Protein AF-A0A2W6E3Y5-F1 (afdb_monomer_lite)

pLDDT: mean 94.39, std 4.18, range [77.81, 98.5]

Radius of gyration: 14.99 Å; chains: 1; bounding box: 31×23×43 Å

Secondary structure (DSSP, 8-state):
-BTTB------SSPPPPTT-------S-HHHHHHT-SEEEEEETTEEEEEEE-TTTT---

Structure (mmCIF, N/CA/C/O backbone):
data_AF-A0A2W6E3Y5-F1
#
_entry.id   AF-A0A2W6E3Y5-F1
#
loop_
_atom_site.group_PDB
_atom_site.id
_atom_site.type_symbol
_atom_site.label_atom_id
_atom_site.label_alt_id
_atom_site.label_comp_id
_atom_site.label_asym_id
_atom_site.label_entity_id
_atom_site.label_seq_id
_atom_site.pdbx_PDB_ins_code
_atom_site.Cartn_x
_atom_site.Cartn_y
_atom_site.Cartn_z
_atom_site.occupancy
_atom_site.B_iso_or_equiv
_atom_site.auth_seq_id
_atom_site.auth_comp_id
_atom_site.auth_asym_id
_atom_site.auth_atom_id
_atom_site.pdbx_PDB_model_num
ATOM 1 N N . LEU A 1 1 ? 12.859 6.194 -2.000 1.00 77.81 1 LEU A N 1
ATOM 2 C CA . LEU A 1 1 ? 11.464 6.671 -1.923 1.00 77.81 1 LEU A CA 1
ATOM 3 C C . LEU A 1 1 ? 11.513 8.158 -1.646 1.00 77.81 1 LEU A C 1
ATOM 5 O O . LEU A 1 1 ? 12.311 8.573 -0.815 1.00 77.81 1 LEU A O 1
ATOM 9 N N . TRP A 1 2 ? 10.702 8.921 -2.357 1.00 93.00 2 TRP A N 1
ATOM 10 C CA . TRP A 1 2 ? 10.322 10.280 -1.995 1.00 93.00 2 TRP A CA 1
ATOM 11 C C . TRP A 1 2 ? 8.848 10.253 -1.601 1.00 93.00 2 TRP A C 1
ATOM 13 O O . TRP A 1 2 ? 8.178 9.248 -1.825 1.00 93.00 2 TRP A O 1
ATOM 23 N N . GLU A 1 3 ? 8.342 11.344 -1.040 1.00 92.69 3 GLU A N 1
ATOM 24 C CA . GLU A 1 3 ? 7.008 11.394 -0.430 1.00 92.69 3 GLU A CA 1
ATOM 25 C C . GLU A 1 3 ? 5.890 10.813 -1.318 1.00 92.69 3 GLU A C 1
ATOM 27 O O . GLU A 1 3 ? 5.104 9.996 -0.855 1.00 92.69 3 GLU A O 1
ATOM 32 N N . HIS A 1 4 ? 5.899 11.141 -2.616 1.00 93.00 4 HIS A N 1
ATOM 33 C CA . HIS A 1 4 ? 4.891 10.693 -3.589 1.00 93.00 4 HIS A CA 1
ATOM 34 C C . HIS A 1 4 ? 5.474 9.899 -4.770 1.00 93.00 4 HIS A C 1
ATOM 36 O O . HIS A 1 4 ? 4.773 9.621 -5.739 1.00 93.00 4 HIS A O 1
ATOM 42 N N . HIS A 1 5 ? 6.768 9.558 -4.729 1.00 94.06 5 HIS A N 1
ATOM 43 C CA . HIS A 1 5 ? 7.460 8.938 -5.862 1.00 94.06 5 HIS A CA 1
ATOM 44 C C . HIS A 1 5 ? 8.377 7.799 -5.417 1.00 94.06 5 HIS A C 1
ATOM 46 O O . HIS A 1 5 ? 9.100 7.885 -4.422 1.00 94.06 5 HIS A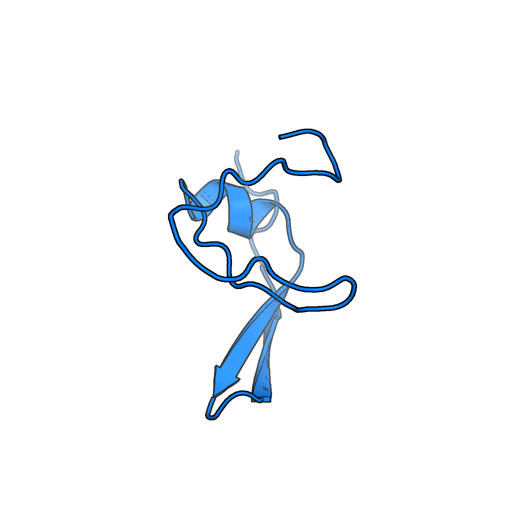 O 1
ATOM 52 N N . ALA A 1 6 ? 8.418 6.741 -6.219 1.00 94.12 6 ALA A N 1
ATOM 53 C CA . ALA A 1 6 ? 9.330 5.622 -6.044 1.00 94.12 6 ALA A CA 1
ATOM 54 C C . ALA A 1 6 ? 10.127 5.385 -7.329 1.00 94.12 6 ALA A C 1
ATOM 56 O O . ALA A 1 6 ? 9.613 5.579 -8.427 1.00 94.12 6 ALA A O 1
ATOM 57 N N . VAL A 1 7 ? 11.371 4.928 -7.185 1.00 94.19 7 VAL A N 1
ATOM 58 C CA . VAL A 1 7 ? 12.128 4.333 -8.293 1.00 94.19 7 VAL A CA 1
ATOM 59 C C . VAL A 1 7 ? 12.056 2.829 -8.133 1.00 94.19 7 VAL A C 1
ATOM 61 O O . VAL A 1 7 ? 12.339 2.313 -7.052 1.00 94.19 7 VAL A O 1
ATOM 64 N N . VAL A 1 8 ? 11.707 2.137 -9.211 1.00 92.50 8 VAL A N 1
ATOM 65 C CA . VAL A 1 8 ? 11.738 0.678 -9.279 1.00 92.50 8 VAL A CA 1
ATOM 66 C C . VAL A 1 8 ? 12.801 0.273 -10.286 1.00 92.50 8 VAL A C 1
ATOM 68 O O . VAL A 1 8 ? 12.798 0.736 -11.426 1.00 92.50 8 VAL A O 1
ATOM 71 N N . VAL A 1 9 ? 13.708 -0.605 -9.865 1.00 92.50 9 VAL A N 1
ATOM 72 C CA . VAL A 1 9 ? 14.624 -1.286 -10.780 1.00 92.50 9 VAL A CA 1
ATOM 73 C C . VAL A 1 9 ? 13.935 -2.562 -11.244 1.00 92.50 9 VAL A C 1
ATOM 75 O O . VAL A 1 9 ? 13.640 -3.440 -10.439 1.00 92.50 9 VAL A O 1
ATOM 78 N N . THR A 1 10 ? 13.647 -2.658 -12.538 1.00 89.19 10 THR A N 1
ATOM 79 C CA . THR A 1 10 ? 13.059 -3.863 -13.133 1.00 89.19 10 THR A CA 1
ATOM 80 C C . THR A 1 10 ? 14.158 -4.844 -13.531 1.00 89.19 10 THR A C 1
ATOM 82 O O . THR A 1 10 ? 15.193 -4.424 -14.049 1.00 89.19 10 THR A O 1
ATOM 85 N N . GLY A 1 11 ? 13.919 -6.143 -13.340 1.00 88.31 11 GLY A N 1
ATOM 86 C CA . GLY A 1 11 ? 14.784 -7.197 -13.876 1.00 88.31 11 GLY A CA 1
ATOM 87 C C . GLY A 1 11 ? 14.691 -7.330 -15.402 1.00 88.31 11 GLY A C 1
ATOM 88 O O . GLY A 1 11 ? 14.174 -6.449 -16.093 1.00 88.31 11 GLY A O 1
ATOM 89 N N . ALA A 1 12 ? 15.170 -8.456 -15.933 1.00 85.62 12 ALA A N 1
ATOM 90 C CA . ALA A 1 12 ? 14.981 -8.797 -17.340 1.00 85.62 12 ALA A CA 1
ATOM 91 C C . ALA A 1 12 ? 13.495 -9.096 -17.606 1.00 85.62 12 ALA A C 1
ATOM 93 O O . ALA A 1 12 ? 12.957 -10.083 -17.111 1.00 85.62 12 ALA A O 1
ATOM 94 N N . GLY A 1 13 ? 12.824 -8.219 -18.351 1.00 86.94 13 GLY A N 1
ATOM 95 C CA . GLY A 1 13 ? 11.408 -8.350 -18.679 1.00 86.94 13 GLY A CA 1
ATOM 96 C C . GLY A 1 13 ? 10.793 -7.032 -19.151 1.00 86.94 13 GLY A C 1
ATOM 97 O O . GLY A 1 13 ? 11.442 -5.982 -19.076 1.00 86.94 13 GLY A O 1
ATOM 98 N N . PRO A 1 14 ? 9.550 -7.071 -19.657 1.00 88.94 14 PRO A N 1
ATOM 99 C CA . PRO A 1 14 ? 8.823 -5.862 -20.009 1.00 88.94 14 PRO A CA 1
ATOM 100 C C . PRO A 1 14 ? 8.618 -4.991 -18.767 1.00 88.94 14 PRO A C 1
ATOM 102 O O . PRO A 1 14 ? 8.288 -5.477 -17.684 1.00 88.94 14 PRO A O 1
ATOM 105 N N . ARG A 1 15 ? 8.829 -3.685 -18.931 1.00 93.31 15 ARG A N 1
ATOM 106 C CA . ARG A 1 15 ? 8.507 -2.696 -17.900 1.00 93.31 15 ARG A CA 1
ATOM 107 C C . ARG A 1 15 ? 7.013 -2.367 -17.959 1.00 93.31 15 ARG A C 1
ATOM 109 O O . ARG A 1 15 ? 6.465 -2.384 -19.062 1.00 93.31 15 ARG A O 1
ATOM 116 N N . PRO A 1 16 ? 6.379 -2.021 -16.826 1.00 94.50 16 PRO A N 1
ATOM 117 C CA . PRO A 1 16 ? 5.028 -1.470 -16.837 1.00 94.50 16 PRO A CA 1
ATOM 118 C C . PRO A 1 16 ? 4.950 -0.237 -17.744 1.00 94.50 16 PRO A C 1
ATOM 120 O O . PRO A 1 16 ? 5.878 0.581 -17.772 1.00 94.50 16 PRO A O 1
ATOM 123 N N . ALA A 1 17 ? 3.853 -0.106 -18.480 1.00 95.25 17 ALA A N 1
ATOM 124 C CA . ALA A 1 17 ? 3.547 1.079 -19.261 1.00 95.25 17 ALA A CA 1
ATOM 125 C C . ALA A 1 17 ? 3.044 2.215 -18.356 1.00 95.25 17 ALA A C 1
ATOM 127 O O . ALA A 1 17 ? 2.640 2.013 -17.208 1.00 95.25 17 ALA A O 1
ATOM 128 N N . ALA A 1 18 ? 3.053 3.442 -18.878 1.00 95.81 18 ALA A N 1
ATOM 129 C CA . ALA A 1 18 ? 2.441 4.563 -18.178 1.00 95.81 18 ALA A CA 1
ATOM 130 C C . ALA A 1 18 ? 0.933 4.306 -17.992 1.00 95.81 18 ALA A C 1
ATOM 132 O O . ALA A 1 18 ? 0.222 4.068 -18.965 1.00 95.81 18 ALA A O 1
ATOM 133 N N . GLY A 1 19 ? 0.462 4.373 -16.744 1.00 96.56 19 GLY A N 1
ATOM 134 C CA . GLY A 1 19 ? -0.929 4.090 -16.370 1.00 96.56 19 GLY A CA 1
ATOM 135 C C . GLY A 1 19 ? -1.161 2.693 -15.784 1.00 96.56 19 GLY A C 1
ATOM 136 O O . GLY A 1 19 ? -2.203 2.474 -15.166 1.00 96.56 19 GLY A O 1
ATOM 137 N N . ASP A 1 20 ? -0.195 1.777 -15.899 1.00 95.69 20 ASP A N 1
ATOM 138 C CA . ASP A 1 20 ? -0.311 0.448 -15.300 1.00 95.69 20 ASP A CA 1
ATOM 139 C C . ASP A 1 20 ? -0.335 0.523 -13.768 1.00 95.69 20 ASP A C 1
ATOM 141 O O . ASP A 1 20 ? 0.426 1.260 -13.132 1.00 95.69 20 ASP A O 1
ATOM 145 N N . ARG A 1 21 ? -1.198 -0.293 -13.155 1.00 93.69 21 ARG A N 1
ATOM 146 C CA . ARG A 1 21 ? -1.255 -0.463 -11.699 1.00 93.69 21 ARG A CA 1
ATOM 147 C C . ARG A 1 21 ? -0.355 -1.624 -11.297 1.00 93.69 21 ARG A C 1
ATOM 149 O O . ARG A 1 21 ? -0.506 -2.733 -11.800 1.00 93.69 21 ARG A O 1
ATOM 156 N N . VAL A 1 22 ? 0.540 -1.377 -10.348 1.00 93.12 22 VAL A N 1
ATOM 157 C CA . VAL A 1 22 ? 1.432 -2.392 -9.774 1.00 93.12 22 VAL A CA 1
ATOM 158 C C . VAL A 1 22 ? 1.084 -2.635 -8.308 1.00 93.12 22 VAL A C 1
ATOM 160 O O . VAL A 1 22 ? 0.647 -1.722 -7.609 1.00 93.12 22 VAL A O 1
ATOM 163 N N . VAL A 1 23 ? 1.282 -3.865 -7.832 1.00 93.50 23 VAL A N 1
ATOM 164 C CA . VAL A 1 23 ? 1.129 -4.206 -6.411 1.00 93.50 23 VAL A CA 1
ATOM 165 C C . VAL A 1 23 ? 2.476 -4.031 -5.718 1.00 93.50 23 VAL A C 1
ATOM 167 O O . VAL A 1 23 ? 3.484 -4.572 -6.170 1.00 93.50 23 VAL A O 1
ATOM 170 N N . VAL A 1 24 ? 2.491 -3.291 -4.611 1.00 93.94 24 VAL A N 1
ATOM 171 C CA . VAL A 1 24 ? 3.679 -3.089 -3.774 1.00 93.94 24 VAL A CA 1
ATOM 172 C C . VAL A 1 24 ? 3.412 -3.692 -2.403 1.00 93.94 24 VAL A C 1
ATOM 174 O O . VAL A 1 24 ? 2.428 -3.347 -1.753 1.00 93.94 24 VAL A O 1
ATOM 177 N N . ILE A 1 25 ? 4.294 -4.588 -1.961 1.00 95.75 25 ILE A N 1
ATOM 178 C CA . ILE A 1 25 ? 4.223 -5.183 -0.624 1.00 95.75 25 ILE A CA 1
ATOM 179 C C . ILE A 1 25 ? 5.000 -4.272 0.336 1.00 95.75 25 ILE A C 1
ATOM 181 O O . ILE A 1 25 ? 6.170 -3.986 0.071 1.00 95.75 25 ILE A O 1
ATOM 185 N N . PRO A 1 26 ? 4.387 -3.782 1.427 1.00 95.56 26 PRO A N 1
ATOM 186 C CA . PRO A 1 26 ? 5.091 -2.939 2.382 1.00 95.56 26 PRO A CA 1
ATOM 187 C C . PRO A 1 26 ? 6.144 -3.743 3.152 1.00 95.56 26 PRO A C 1
ATOM 189 O O . PRO A 1 26 ? 5.916 -4.892 3.519 1.00 95.56 26 PRO A O 1
ATOM 192 N N . ASN A 1 27 ? 7.272 -3.105 3.471 1.00 95.19 27 ASN A N 1
ATOM 193 C CA . ASN A 1 27 ? 8.312 -3.720 4.306 1.00 95.19 27 ASN A CA 1
ATOM 194 C C . ASN A 1 27 ? 7.847 -3.930 5.756 1.00 95.19 27 ASN A C 1
ATOM 196 O O . ASN A 1 27 ? 8.214 -4.915 6.387 1.00 95.19 27 ASN A O 1
ATOM 200 N N . HIS A 1 28 ? 7.069 -2.984 6.298 1.00 95.38 28 HIS A N 1
ATOM 201 C CA . HIS A 1 28 ? 6.574 -3.026 7.672 1.00 95.38 28 HIS A CA 1
ATOM 202 C C . HIS A 1 28 ? 5.099 -2.623 7.720 1.00 95.38 28 HIS A C 1
ATOM 204 O O . HIS A 1 28 ? 4.751 -1.458 7.511 1.00 95.38 28 HIS A O 1
ATOM 210 N N . VAL A 1 29 ? 4.231 -3.594 8.009 1.00 95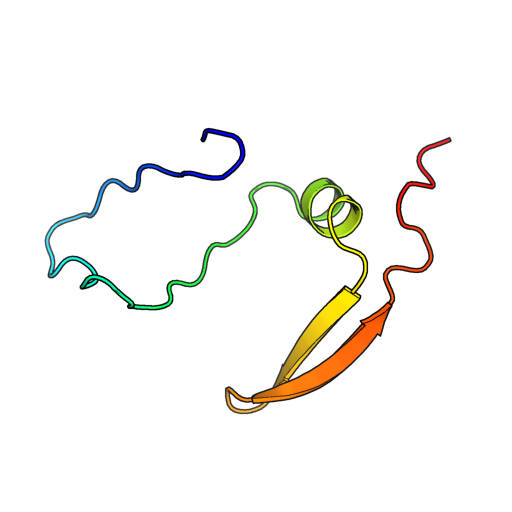.88 29 VAL A N 1
ATOM 211 C CA . VAL A 1 29 ? 2.775 -3.420 7.917 1.00 95.88 29 VAL A CA 1
ATOM 212 C C . VAL A 1 29 ? 2.249 -2.341 8.862 1.00 95.88 29 VAL A C 1
ATOM 214 O O . VAL A 1 29 ? 1.419 -1.533 8.454 1.00 95.88 29 VAL A O 1
ATOM 217 N N . CYS A 1 30 ? 2.761 -2.269 10.095 1.00 94.44 30 CYS A N 1
ATOM 218 C CA . CYS A 1 30 ? 2.192 -1.393 11.120 1.00 94.44 30 CYS A CA 1
ATOM 219 C C . CYS A 1 30 ? 2.282 0.083 10.716 1.00 94.44 30 CYS A C 1
ATOM 221 O O . CYS A 1 30 ? 1.346 0.847 10.927 1.00 94.44 30 CYS A O 1
ATOM 223 N N . THR A 1 31 ? 3.394 0.476 10.089 1.00 93.75 31 THR A N 1
ATOM 224 C CA . THR A 1 31 ? 3.608 1.861 9.660 1.00 93.75 31 THR A CA 1
ATOM 225 C C . THR A 1 31 ? 2.707 2.195 8.482 1.00 93.75 31 THR A C 1
ATOM 227 O O . THR A 1 31 ? 2.060 3.231 8.495 1.00 93.75 31 THR A O 1
ATOM 230 N N . THR A 1 32 ? 2.616 1.305 7.491 1.00 95.94 32 THR A N 1
ATOM 231 C CA . THR A 1 32 ? 1.758 1.503 6.316 1.00 95.94 32 THR A CA 1
ATOM 232 C C . THR A 1 32 ? 0.286 1.632 6.697 1.00 95.94 32 THR A C 1
ATOM 234 O O . THR A 1 32 ? -0.373 2.555 6.230 1.00 95.94 32 THR A O 1
ATOM 237 N N . VAL A 1 33 ? -0.217 0.765 7.581 1.00 97.00 33 VAL A N 1
ATOM 238 C CA . VAL A 1 33 ? -1.607 0.834 8.062 1.00 97.00 33 VAL A CA 1
ATOM 239 C C . VAL A 1 33 ? -1.867 2.145 8.810 1.00 97.00 33 VAL A C 1
ATOM 241 O O . VAL A 1 33 ? -2.907 2.760 8.616 1.00 97.00 33 VAL A O 1
ATOM 244 N N . ASN A 1 34 ? -0.906 2.636 9.598 1.00 96.94 34 ASN A N 1
ATOM 245 C CA . ASN A 1 34 ? -1.051 3.894 10.336 1.00 96.94 34 ASN A CA 1
ATOM 246 C C . ASN A 1 34 ? -1.045 5.163 9.450 1.00 96.94 34 ASN A C 1
ATOM 248 O O . ASN A 1 34 ? -1.327 6.256 9.944 1.00 96.94 34 ASN A O 1
ATOM 252 N N . LEU A 1 35 ? -0.709 5.046 8.160 1.00 96.12 35 LEU A N 1
ATOM 253 C CA . LEU A 1 35 ? -0.665 6.168 7.214 1.00 96.12 35 LEU A CA 1
ATOM 254 C C . LEU A 1 35 ? -1.973 6.374 6.436 1.00 96.12 35 LEU A C 1
ATOM 256 O O . LEU A 1 35 ? -2.091 7.375 5.734 1.00 96.12 35 LEU A O 1
ATOM 260 N N . VAL A 1 36 ? -2.938 5.458 6.540 1.00 97.12 36 VAL A N 1
ATOM 261 C CA . VAL A 1 36 ? -4.191 5.495 5.770 1.00 97.12 36 VAL A CA 1
ATOM 262 C C . VAL A 1 36 ? -5.406 5.449 6.691 1.00 97.12 36 VAL A C 1
ATOM 264 O O . VAL A 1 36 ? -5.344 4.860 7.766 1.00 97.12 36 VAL A O 1
ATOM 267 N N . ASP A 1 37 ? -6.510 6.071 6.277 1.00 98.19 37 ASP A N 1
ATOM 268 C CA . ASP A 1 37 ? -7.757 6.093 7.058 1.00 98.19 37 ASP A CA 1
ATOM 269 C C . ASP A 1 37 ? -8.587 4.805 6.903 1.00 98.19 37 ASP A C 1
ATOM 271 O O . ASP A 1 37 ? -9.338 4.443 7.807 1.00 98.19 37 ASP A O 1
ATOM 275 N N . GLU A 1 38 ? -8.448 4.092 5.780 1.00 98.19 38 GLU A N 1
ATOM 276 C CA . GLU A 1 38 ? -9.188 2.861 5.491 1.00 98.19 38 GLU A CA 1
ATOM 277 C C . GLU A 1 38 ? -8.339 1.823 4.743 1.00 98.19 38 GLU A C 1
ATOM 279 O O . GLU A 1 38 ? -7.395 2.150 4.021 1.00 98.19 38 GLU A O 1
ATOM 284 N N . LEU A 1 39 ? -8.713 0.553 4.890 1.00 98.06 39 LEU A N 1
ATOM 285 C CA . LEU A 1 39 ? -8.181 -0.581 4.144 1.00 98.06 39 LEU A CA 1
ATOM 286 C C . LEU A 1 39 ? -9.236 -1.080 3.156 1.00 98.06 39 LEU A C 1
ATOM 288 O O 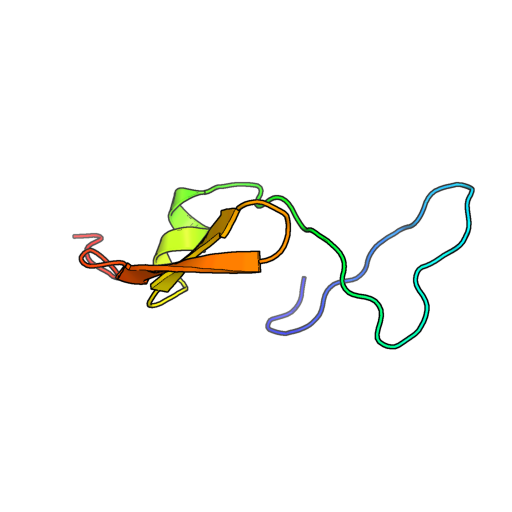. LEU A 1 39 ? -10.395 -1.286 3.515 1.00 98.06 39 LEU A O 1
ATOM 292 N N . HIS A 1 40 ? -8.835 -1.312 1.908 1.00 97.94 40 HIS A N 1
ATOM 293 C CA . HIS A 1 40 ? -9.708 -1.911 0.895 1.00 97.94 40 HIS A CA 1
ATOM 294 C C . HIS A 1 40 ? -9.575 -3.431 0.939 1.00 97.94 40 HIS A C 1
ATOM 296 O O . HIS A 1 40 ? -8.506 -3.975 0.663 1.00 97.94 40 HIS A O 1
ATOM 302 N N . VAL A 1 41 ? -10.666 -4.125 1.255 1.00 98.06 41 VAL A N 1
ATOM 303 C CA . VAL A 1 41 ? -10.720 -5.590 1.234 1.00 98.06 41 VAL A CA 1
ATOM 304 C C . VAL A 1 41 ? -11.058 -6.036 -0.179 1.00 98.06 41 VAL A C 1
ATOM 306 O O . VAL A 1 41 ? -12.116 -5.692 -0.708 1.00 98.06 41 VAL A O 1
ATOM 309 N N . VAL A 1 42 ? -10.165 -6.809 -0.795 1.00 97.12 42 VAL A N 1
ATOM 310 C CA . VAL A 1 42 ? -10.304 -7.247 -2.188 1.00 97.12 42 VAL A CA 1
ATOM 311 C C . VAL A 1 42 ? -10.709 -8.718 -2.253 1.00 97.12 42 VAL A C 1
ATOM 313 O O . VAL A 1 42 ? -10.079 -9.567 -1.623 1.00 97.12 42 VAL A O 1
ATOM 316 N N . ARG A 1 43 ? -11.740 -9.024 -3.048 1.00 97.44 43 ARG A N 1
ATOM 317 C CA . ARG A 1 43 ? -12.156 -10.385 -3.425 1.00 97.44 43 ARG A CA 1
ATOM 318 C C . ARG A 1 43 ? -12.384 -10.423 -4.932 1.00 97.44 43 ARG A C 1
ATOM 320 O O . ARG A 1 43 ? -12.968 -9.495 -5.481 1.00 97.44 43 ARG A O 1
ATOM 327 N N . ASP A 1 44 ? -11.854 -11.443 -5.601 1.00 96.50 44 ASP A N 1
ATOM 328 C CA . ASP A 1 44 ? -11.972 -11.626 -7.058 1.00 96.50 44 ASP A CA 1
ATOM 329 C C . ASP A 1 44 ? -11.571 -10.383 -7.881 1.00 96.50 44 ASP A C 1
ATOM 331 O O . ASP A 1 44 ? -12.172 -10.035 -8.896 1.00 96.50 44 ASP A O 1
ATOM 335 N N . GLY A 1 45 ? -10.540 -9.672 -7.412 1.00 94.62 45 GLY A N 1
ATOM 336 C CA . GLY A 1 45 ? -10.016 -8.471 -8.067 1.00 94.62 45 GLY A CA 1
ATOM 337 C C . GLY A 1 45 ? -10.864 -7.206 -7.889 1.00 94.62 45 GLY A C 1
ATOM 338 O O . GLY A 1 45 ? -10.520 -6.174 -8.463 1.00 94.62 45 GLY A O 1
ATOM 339 N N . GLN A 1 46 ? -11.934 -7.253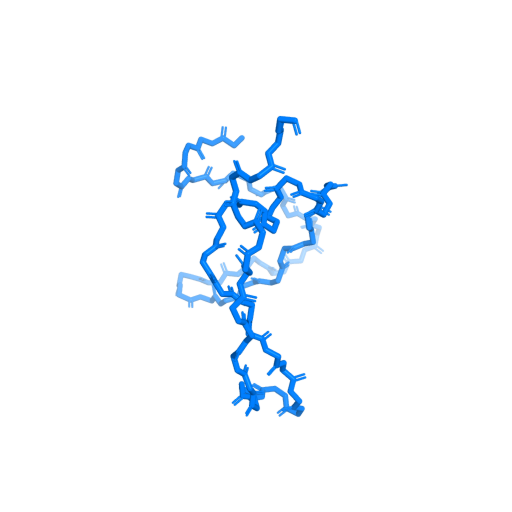 -7.091 1.00 96.50 46 GLN A N 1
ATOM 340 C CA . GLN A 1 46 ? -12.813 -6.119 -6.806 1.00 96.50 46 GLN A CA 1
ATOM 341 C C . GLN A 1 46 ? -12.782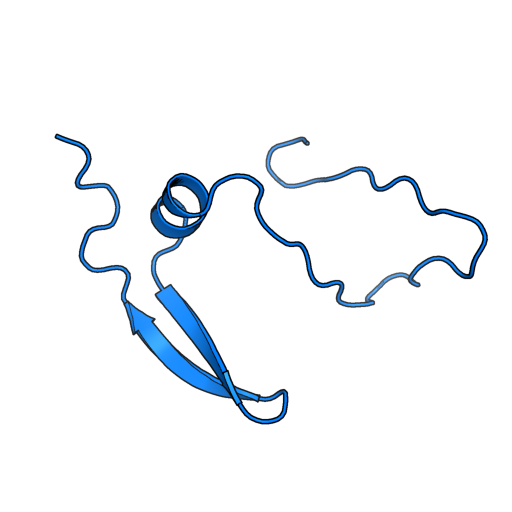 -5.752 -5.321 1.00 96.50 46 GLN A C 1
ATOM 343 O O . GLN A 1 46 ? -12.597 -6.609 -4.457 1.00 96.50 46 GLN A O 1
ATOM 348 N N . VAL A 1 47 ? -12.972 -4.467 -5.013 1.00 97.44 47 VAL A N 1
ATOM 349 C CA . VAL A 1 47 ? -13.126 -4.013 -3.623 1.00 97.44 47 VAL A CA 1
ATOM 350 C C . VAL A 1 47 ? -14.492 -4.472 -3.124 1.00 97.44 47 VAL A C 1
ATOM 352 O O . VAL A 1 47 ? -15.519 -3.959 -3.564 1.00 97.44 47 VAL A O 1
ATOM 355 N N . ALA A 1 48 ? -14.491 -5.445 -2.219 1.00 98.38 48 ALA A N 1
ATOM 356 C CA . ALA A 1 48 ? -15.694 -5.996 -1.611 1.00 98.38 48 ALA A CA 1
ATOM 357 C C . ALA A 1 48 ? -16.149 -5.155 -0.412 1.00 98.38 48 ALA A C 1
ATOM 359 O O . ALA A 1 48 ? -17.340 -4.919 -0.233 1.00 98.38 48 ALA A O 1
ATOM 360 N N . GLU A 1 49 ? -15.196 -4.684 0.397 1.00 98.50 49 GLU A N 1
ATOM 361 C CA . GLU A 1 49 ? -15.457 -3.928 1.623 1.00 98.50 49 GLU A CA 1
ATOM 362 C C . GLU A 1 49 ? -14.383 -2.851 1.835 1.00 98.50 49 GLU A C 1
ATOM 364 O O . GLU A 1 49 ? -13.290 -2.902 1.260 1.00 98.50 49 GLU A O 1
ATOM 369 N N . ARG A 1 50 ? -14.696 -1.877 2.692 1.00 98.44 50 ARG A N 1
ATOM 370 C CA . ARG A 1 50 ? -13.750 -0.883 3.208 1.00 98.44 50 ARG A CA 1
ATOM 371 C C . ARG A 1 50 ? -13.785 -0.945 4.724 1.00 98.44 50 ARG A C 1
ATOM 373 O O . ARG A 1 50 ? -14.862 -0.839 5.307 1.00 98.44 50 ARG A O 1
ATOM 380 N N . TRP A 1 51 ? -12.634 -1.147 5.346 1.00 98.44 51 TRP A N 1
ATOM 381 C CA . TRP A 1 51 ? -12.514 -1.191 6.799 1.00 98.44 51 TRP A CA 1
ATOM 382 C C . TRP A 1 51 ? -11.833 0.082 7.296 1.00 98.44 51 TRP A C 1
ATOM 384 O O . TRP A 1 51 ? -10.747 0.390 6.800 1.00 98.44 51 TRP A O 1
ATOM 394 N N . PRO A 1 52 ? -12.417 0.819 8.254 1.00 98.38 52 PRO A N 1
ATOM 395 C CA . PRO A 1 52 ? -11.733 1.954 8.856 1.00 98.38 52 PRO A CA 1
ATOM 396 C C . PRO A 1 52 ? -10.514 1.484 9.661 1.00 98.38 52 PRO A C 1
ATOM 398 O O . PRO A 1 52 ? -10.520 0.416 10.276 1.00 98.38 52 PRO A O 1
ATOM 401 N N . VAL A 1 53 ? -9.459 2.298 9.684 1.00 98.06 53 VAL A N 1
ATOM 402 C CA . VAL A 1 5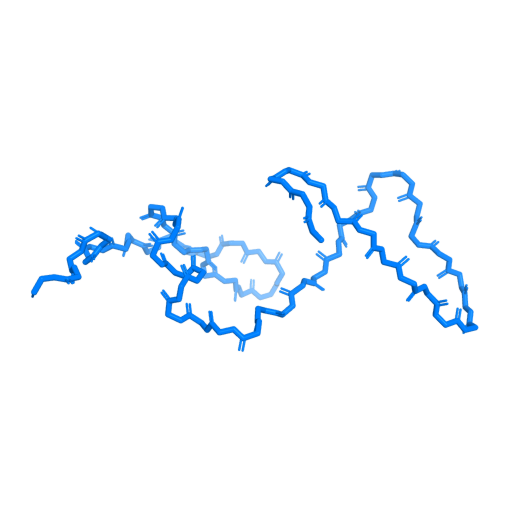3 ? -8.327 2.122 10.601 1.00 98.06 53 VAL A CA 1
ATOM 403 C C . VAL A 1 53 ? -8.632 2.895 11.884 1.00 98.06 53 VAL A C 1
ATOM 405 O O . VAL A 1 53 ? -8.121 3.990 12.114 1.00 98.06 53 VAL A O 1
ATOM 408 N N . ASP A 1 54 ? -9.478 2.323 12.741 1.00 97.88 54 ASP A N 1
ATOM 409 C CA . ASP A 1 54 ? -10.004 3.008 13.937 1.00 97.88 54 ASP A CA 1
ATOM 410 C C . ASP A 1 54 ? -8.909 3.495 14.904 1.00 97.88 54 ASP A C 1
ATOM 412 O O . ASP A 1 54 ? -9.053 4.509 15.592 1.00 97.88 54 ASP A O 1
ATOM 416 N N . ALA A 1 55 ? -7.783 2.779 14.946 1.00 96.06 55 ALA A N 1
ATOM 417 C CA . ALA A 1 55 ? -6.642 3.085 15.802 1.00 96.06 55 ALA A CA 1
ATOM 418 C C . ALA A 1 55 ? -5.571 3.963 15.123 1.00 96.06 55 ALA A C 1
ATOM 420 O O . ALA A 1 55 ? -4.454 4.066 15.638 1.00 96.06 55 ALA A O 1
ATOM 421 N N . ARG A 1 56 ? -5.864 4.604 13.982 1.00 96.88 56 ARG A N 1
ATOM 422 C CA . ARG A 1 56 ? -4.885 5.461 13.297 1.00 96.88 56 ARG A CA 1
ATOM 423 C C . ARG A 1 56 ? -4.367 6.558 14.232 1.00 96.88 56 ARG A C 1
ATOM 425 O O . ARG A 1 56 ? -5.133 7.260 14.889 1.00 96.88 56 ARG A O 1
ATOM 432 N N . GLY A 1 57 ? -3.046 6.705 14.293 1.00 94.38 57 GLY A N 1
ATOM 433 C CA . GLY A 1 57 ? -2.361 7.689 15.130 1.00 94.38 57 GLY A CA 1
ATOM 434 C C . GLY A 1 57 ? -2.397 7.392 16.632 1.00 94.38 57 GLY A C 1
ATOM 435 O O . GLY A 1 57 ? -1.984 8.241 17.414 1.00 94.38 57 GLY A O 1
ATOM 436 N N . ARG A 1 58 ? -2.877 6.217 17.064 1.00 94.25 58 ARG A N 1
ATOM 437 C CA . ARG A 1 58 ? -2.898 5.801 18.477 1.00 94.25 58 ARG A CA 1
ATOM 438 C C . ARG A 1 58 ? -1.585 5.109 18.851 1.00 94.25 58 ARG A C 1
ATOM 440 O O . ARG A 1 58 ? -1.535 3.901 19.043 1.00 94.25 58 ARG A O 1
ATOM 447 N N . ASN A 1 59 ? -0.508 5.885 18.890 1.00 86.62 59 ASN A N 1
ATOM 448 C CA . ASN A 1 59 ? 0.870 5.424 19.095 1.00 86.62 59 ASN A CA 1
ATOM 449 C C . ASN A 1 59 ? 1.477 5.878 20.436 1.00 86.62 59 ASN A C 1
ATOM 451 O O . ASN A 1 59 ? 2.698 5.995 20.549 1.00 86.62 59 ASN A O 1
ATOM 455 N N . THR A 1 60 ? 0.618 6.160 21.414 1.00 80.00 60 THR A N 1
ATOM 456 C CA . THR A 1 60 ? 0.953 6.614 22.772 1.00 80.00 60 THR A CA 1
ATOM 457 C C . THR A 1 60 ? 0.847 5.492 23.783 1.00 80.00 60 THR A C 1
ATOM 459 O O . THR A 1 60 ? -0.141 4.731 23.665 1.00 80.00 60 THR A O 1
#

Foldseek 3Di:
DDPPDDDDDDDPDDDDDPPDDDDDDDPDVVVVLLVDQWDFDDDPNDRPDIGGSPCRPVPD

Sequence (60 aa):
LWEHHAVVVTGAGPRPAAGDRVVVIPNHVCTTVNLVDELHVVRDGQVAERWPVDARGRNT